Protein AF-A0A024TA91-F1 (afdb_monomer)

Structure (mmCIF, N/CA/C/O backbone):
data_AF-A0A024TA91-F1
#
_entry.id   AF-A0A024TA91-F1
#
loop_
_atom_site.group_PDB
_atom_site.id
_atom_site.type_symbol
_atom_site.label_atom_id
_atom_site.label_alt_id
_atom_site.label_comp_id
_atom_site.label_asym_id
_atom_site.label_entity_id
_atom_site.label_seq_id
_atom_site.pdbx_PDB_ins_code
_atom_site.Cartn_x
_atom_site.Cartn_y
_atom_site.Cartn_z
_atom_site.occupancy
_atom_site.B_iso_or_equiv
_atom_site.auth_seq_id
_atom_site.auth_comp_id
_atom_site.auth_asym_id
_atom_site.auth_atom_id
_atom_site.pdbx_PDB_model_num
ATOM 1 N N . MET A 1 1 ? -0.467 -10.573 25.097 1.00 73.44 1 MET A N 1
ATOM 2 C CA . MET A 1 1 ? -0.026 -9.169 25.253 1.00 73.44 1 MET A CA 1
ATOM 3 C C . MET A 1 1 ? 0.514 -8.710 23.907 1.00 73.44 1 MET A C 1
ATOM 5 O O . MET A 1 1 ? 1.241 -9.483 23.301 1.00 73.44 1 MET A O 1
ATOM 9 N N . PHE A 1 2 ? 0.105 -7.541 23.408 1.00 81.38 2 PHE A N 1
ATOM 10 C CA . PHE A 1 2 ? 0.570 -7.011 22.117 1.00 81.38 2 PHE A CA 1
ATOM 11 C C . PHE A 1 2 ? 1.985 -6.439 22.261 1.00 81.38 2 PHE A C 1
ATOM 13 O O . PHE A 1 2 ? 2.245 -5.691 23.201 1.00 81.38 2 PHE A O 1
ATOM 20 N N . ASP A 1 3 ? 2.895 -6.799 21.357 1.00 86.19 3 ASP A N 1
ATOM 21 C CA . ASP A 1 3 ? 4.322 -6.443 21.414 1.00 86.19 3 ASP A CA 1
ATOM 22 C C . ASP A 1 3 ? 4.669 -5.169 20.620 1.00 86.19 3 ASP A C 1
ATOM 24 O O . ASP A 1 3 ? 5.840 -4.813 20.479 1.00 86.19 3 ASP A O 1
ATOM 28 N N . GLY A 1 4 ? 3.654 -4.485 20.082 1.00 86.56 4 GLY A N 1
ATOM 29 C CA . GLY A 1 4 ? 3.826 -3.288 19.265 1.00 86.56 4 GLY A CA 1
ATOM 30 C C . GLY A 1 4 ? 4.210 -3.564 17.809 1.00 86.56 4 GLY A C 1
ATOM 31 O O . GLY A 1 4 ? 4.390 -2.610 17.053 1.00 86.56 4 GLY A O 1
ATOM 32 N N . LYS A 1 5 ? 4.337 -4.828 17.378 1.00 89.88 5 LYS A N 1
ATOM 33 C CA . LYS A 1 5 ? 4.810 -5.180 16.032 1.00 89.88 5 LYS A CA 1
ATOM 34 C C . LYS A 1 5 ? 3.687 -5.750 15.175 1.00 89.88 5 LYS A C 1
ATOM 36 O O . LYS A 1 5 ? 3.093 -6.779 15.474 1.00 89.88 5 LYS A O 1
ATOM 41 N N . ILE A 1 6 ? 3.447 -5.110 14.035 1.00 88.00 6 ILE A N 1
ATOM 42 C CA . ILE A 1 6 ? 2.374 -5.501 13.108 1.00 88.00 6 ILE A CA 1
ATOM 43 C C . ILE A 1 6 ? 2.940 -6.287 11.918 1.00 88.00 6 ILE A C 1
ATOM 45 O O . ILE A 1 6 ? 2.434 -7.357 11.580 1.00 88.00 6 ILE A O 1
ATOM 49 N N . GLY A 1 7 ? 4.069 -5.844 11.364 1.00 91.38 7 GLY A N 1
ATOM 50 C CA . GLY A 1 7 ? 4.781 -6.522 10.280 1.00 91.38 7 GLY A CA 1
ATOM 51 C C . GLY A 1 7 ? 5.677 -5.565 9.495 1.00 91.38 7 GLY A C 1
ATOM 52 O O . GLY A 1 7 ? 5.738 -4.375 9.799 1.00 91.38 7 GLY A O 1
ATOM 53 N N . MET A 1 8 ? 6.371 -6.092 8.484 1.00 93.75 8 MET A N 1
ATOM 54 C CA . MET A 1 8 ? 7.145 -5.309 7.519 1.00 93.75 8 MET A CA 1
ATOM 55 C C . MET A 1 8 ? 6.986 -5.930 6.134 1.00 93.75 8 MET A C 1
ATOM 57 O O . MET A 1 8 ? 7.231 -7.122 5.952 1.00 93.75 8 MET A O 1
ATOM 61 N N . TRP A 1 9 ? 6.603 -5.114 5.156 1.00 95.12 9 TRP A N 1
ATOM 62 C CA . TRP A 1 9 ? 6.363 -5.565 3.791 1.00 95.12 9 TRP A CA 1
ATOM 63 C C . TRP A 1 9 ? 7.191 -4.738 2.811 1.00 95.12 9 TRP A C 1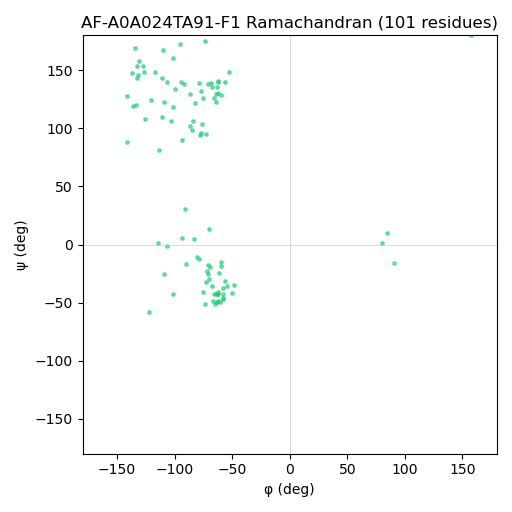
ATOM 65 O O . TRP A 1 9 ? 6.870 -3.571 2.588 1.00 95.12 9 TRP A O 1
ATOM 75 N N . PRO A 1 10 ? 8.245 -5.310 2.207 1.00 94.12 10 PRO A N 1
ATOM 76 C CA . PRO A 1 10 ? 9.052 -4.580 1.244 1.00 94.12 10 PRO A CA 1
ATOM 77 C C . PRO A 1 10 ? 8.270 -4.357 -0.062 1.00 94.12 10 PRO A C 1
ATOM 79 O O . PRO A 1 10 ? 7.572 -5.247 -0.562 1.00 94.12 10 PRO A O 1
ATOM 82 N N . ALA A 1 11 ? 8.387 -3.156 -0.626 1.00 95.19 11 ALA A N 1
ATOM 83 C CA . ALA A 1 11 ? 7.897 -2.836 -1.963 1.00 95.19 11 ALA A CA 1
ATOM 84 C C . ALA A 1 11 ? 8.970 -3.232 -2.984 1.00 95.19 11 ALA A C 1
ATOM 86 O O . ALA A 1 11 ? 9.958 -2.521 -3.176 1.00 95.19 11 ALA A O 1
ATOM 87 N N . VAL A 1 12 ? 8.817 -4.409 -3.595 1.00 95.62 12 VAL A N 1
ATOM 88 C CA . VAL A 1 12 ? 9.821 -4.985 -4.498 1.00 95.62 12 VAL A CA 1
ATOM 89 C C . VAL A 1 12 ? 9.204 -5.502 -5.787 1.00 95.62 12 VAL A C 1
ATOM 91 O O . VAL A 1 12 ? 8.041 -5.892 -5.834 1.00 95.62 12 VAL A O 1
ATOM 94 N N . LYS A 1 13 ? 10.023 -5.523 -6.836 1.00 94.69 13 LYS A N 1
ATOM 95 C CA . LYS A 1 13 ? 9.759 -6.194 -8.108 1.00 94.69 13 LYS A CA 1
ATOM 96 C C . LYS A 1 13 ? 10.797 -7.291 -8.310 1.00 94.69 13 LYS A C 1
ATOM 98 O O . LYS A 1 13 ? 11.942 -7.144 -7.882 1.00 94.69 13 LYS A O 1
ATOM 103 N N . TYR A 1 14 ? 10.395 -8.358 -8.986 1.00 95.88 14 TYR A N 1
ATOM 104 C CA . TYR A 1 14 ? 11.287 -9.425 -9.425 1.00 95.88 14 TYR A CA 1
ATOM 105 C C . TYR A 1 14 ? 11.542 -9.237 -10.911 1.00 95.88 14 TYR A C 1
ATOM 107 O O . TYR A 1 14 ? 10.646 -9.441 -11.725 1.00 95.88 14 TYR A O 1
ATOM 115 N N . LEU A 1 15 ? 12.742 -8.778 -11.251 1.00 95.56 15 LEU A N 1
ATOM 116 C CA . LEU A 1 15 ? 13.113 -8.440 -12.622 1.00 95.56 15 LEU A CA 1
ATOM 117 C C . LEU A 1 15 ? 14.407 -9.161 -13.005 1.00 95.56 15 LEU A C 1
ATOM 119 O O . LEU A 1 15 ? 15.213 -9.452 -12.123 1.00 95.56 15 LEU A O 1
ATOM 123 N N . PRO A 1 16 ? 14.649 -9.445 -14.293 1.00 96.38 16 PRO A N 1
ATOM 124 C CA . PRO A 1 16 ? 15.943 -9.942 -14.745 1.00 96.38 16 PRO A CA 1
ATOM 125 C C . PRO A 1 16 ? 17.063 -8.925 -14.476 1.00 96.38 16 PRO A C 1
ATOM 127 O O . PRO A 1 16 ? 16.893 -7.720 -14.669 1.00 96.38 16 PRO A O 1
ATOM 130 N N . ALA A 1 17 ? 18.236 -9.398 -14.054 1.00 95.81 17 ALA A N 1
ATOM 131 C CA . ALA A 1 17 ? 19.401 -8.548 -13.848 1.00 95.81 17 ALA A CA 1
ATOM 132 C C . ALA A 1 17 ? 19.857 -7.920 -15.176 1.00 95.81 17 ALA A C 1
ATOM 134 O O . ALA A 1 17 ? 20.201 -8.634 -16.116 1.00 95.81 17 ALA A O 1
ATOM 135 N N . ALA A 1 18 ? 19.906 -6.586 -15.235 1.00 93.94 18 ALA A N 1
ATOM 136 C CA . ALA A 1 18 ? 20.278 -5.853 -16.448 1.00 93.94 18 ALA A CA 1
ATOM 137 C C . ALA A 1 18 ? 21.769 -5.965 -16.811 1.00 93.94 18 ALA A C 1
ATOM 139 O O . ALA A 1 18 ? 22.146 -5.801 -17.967 1.00 93.94 18 ALA A O 1
ATOM 140 N N . ARG A 1 19 ? 22.635 -6.212 -15.823 1.00 95.06 19 ARG A N 1
ATOM 141 C CA . ARG A 1 19 ? 24.083 -6.353 -16.012 1.00 95.06 19 ARG A CA 1
ATOM 142 C C . ARG A 1 19 ? 24.584 -7.583 -15.279 1.00 95.06 19 ARG A C 1
ATOM 144 O O . ARG A 1 19 ? 24.138 -7.854 -14.164 1.00 95.06 19 ARG A O 1
ATOM 151 N N . SER A 1 20 ? 25.549 -8.265 -15.885 1.00 95.31 20 SER A N 1
ATOM 152 C CA . SER A 1 20 ? 26.294 -9.323 -15.2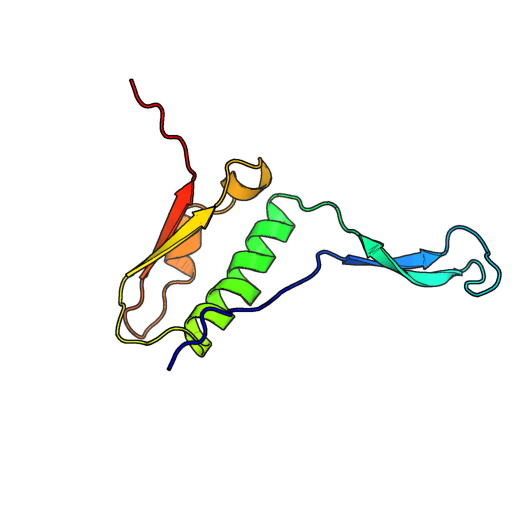15 1.00 95.31 20 SER A CA 1
ATOM 153 C C . SER A 1 20 ? 27.173 -8.735 -14.111 1.00 95.31 20 SER A C 1
ATOM 155 O O . SER A 1 20 ? 27.824 -7.708 -14.283 1.00 95.31 20 SER A O 1
ATOM 157 N N . SER A 1 21 ? 27.222 -9.418 -12.979 1.00 94.00 21 SER A N 1
ATOM 158 C CA . SER A 1 21 ? 28.230 -9.251 -11.935 1.00 94.00 21 SER A CA 1
ATOM 159 C C . SER A 1 21 ? 28.714 -10.630 -11.498 1.00 94.00 21 SER A C 1
ATOM 161 O O . SER A 1 21 ? 28.091 -11.635 -11.844 1.00 94.00 21 SER A O 1
ATOM 163 N N . ARG A 1 22 ? 29.793 -10.687 -10.707 1.00 94.56 22 ARG A N 1
ATOM 164 C CA . ARG A 1 22 ? 30.456 -11.946 -10.318 1.00 94.56 22 ARG A CA 1
ATOM 165 C C . ARG A 1 22 ? 29.495 -13.026 -9.800 1.00 94.56 22 ARG A C 1
ATOM 167 O O . ARG A 1 22 ? 29.707 -14.195 -10.080 1.00 94.56 22 ARG A O 1
ATOM 174 N N . ASN A 1 23 ? 28.430 -12.625 -9.100 1.00 92.56 23 ASN A N 1
ATOM 175 C CA . ASN A 1 23 ? 27.457 -13.540 -8.494 1.00 92.56 23 ASN A CA 1
ATOM 176 C C . ASN A 1 23 ? 26.048 -13.446 -9.112 1.00 92.56 23 ASN A C 1
ATOM 178 O O . ASN A 1 23 ? 25.132 -14.109 -8.638 1.00 92.56 23 ASN A O 1
ATOM 182 N N . ARG A 1 24 ? 25.840 -12.591 -10.121 1.0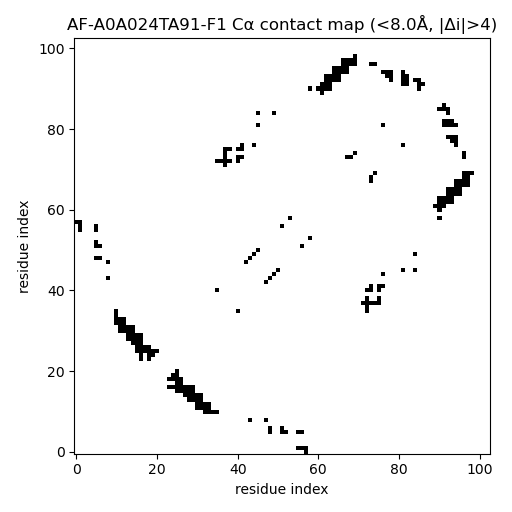0 92.25 24 ARG A N 1
ATOM 183 C CA . ARG A 1 24 ? 24.536 -12.369 -10.772 1.00 92.25 24 ARG A CA 1
ATOM 184 C C . ARG A 1 24 ? 24.757 -12.184 -12.270 1.00 92.25 24 ARG A C 1
ATOM 186 O O . ARG A 1 24 ? 24.957 -11.042 -12.687 1.00 92.25 24 ARG A O 1
ATOM 193 N N . PRO A 1 25 ? 24.769 -13.269 -13.063 1.00 95.94 25 PRO A N 1
ATOM 194 C CA . PRO A 1 25 ? 24.724 -13.180 -14.517 1.00 95.94 25 PRO A CA 1
ATOM 195 C C . PRO A 1 25 ? 23.537 -12.328 -14.989 1.00 95.94 25 PRO A C 1
ATOM 197 O O . PRO A 1 25 ? 22.488 -12.284 -14.338 1.00 95.94 25 PRO A O 1
ATOM 200 N N . ALA A 1 26 ? 23.694 -11.639 -16.120 1.00 96.75 26 ALA A N 1
ATOM 201 C CA . ALA A 1 26 ? 22.583 -10.939 -16.753 1.00 96.75 26 ALA A CA 1
ATOM 202 C C . ALA A 1 26 ? 21.433 -11.921 -17.036 1.00 96.75 26 ALA A C 1
ATOM 204 O O . ALA A 1 26 ? 21.660 -13.067 -17.419 1.00 96.75 26 ALA A O 1
ATOM 205 N N . GLY A 1 27 ? 20.198 -11.476 -16.811 1.00 96.25 27 GLY A N 1
ATOM 206 C CA . GLY A 1 27 ? 19.004 -12.307 -16.970 1.00 96.25 27 GLY A CA 1
ATOM 207 C C . GLY A 1 27 ? 18.557 -13.065 -15.713 1.00 96.25 27 GLY A C 1
ATOM 208 O O . GLY A 1 27 ? 17.401 -13.472 -15.647 1.00 96.25 27 GLY A O 1
ATOM 209 N N . THR A 1 28 ? 19.396 -13.210 -14.678 1.00 97.06 28 THR A N 1
ATOM 210 C CA . THR A 1 28 ? 18.964 -13.829 -13.410 1.00 97.06 28 THR A CA 1
ATOM 211 C C . THR A 1 28 ? 17.859 -12.998 -12.754 1.00 97.06 28 THR A C 1
ATOM 213 O O . THR A 1 28 ? 18.022 -11.788 -12.598 1.00 97.06 28 THR A O 1
ATOM 216 N N . ILE A 1 29 ? 16.752 -13.631 -12.345 1.00 97.00 29 ILE A N 1
ATOM 217 C CA . ILE A 1 29 ? 15.664 -12.952 -11.626 1.00 97.00 29 ILE A CA 1
ATOM 218 C C . ILE A 1 29 ? 16.158 -12.485 -10.263 1.00 97.00 29 ILE A C 1
ATOM 220 O O . ILE A 1 29 ? 16.701 -13.255 -9.473 1.00 97.00 29 ILE A O 1
ATOM 224 N N . VAL A 1 3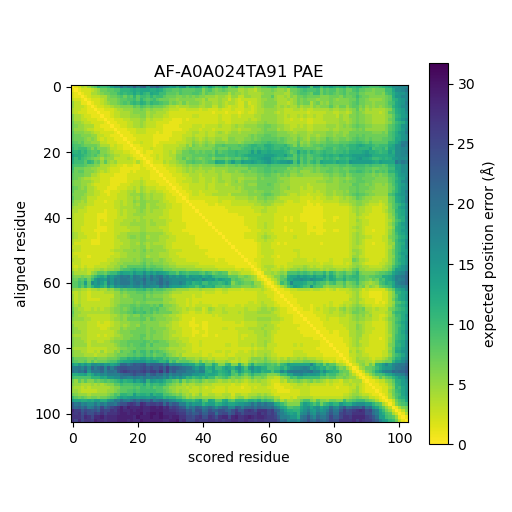0 ? 15.972 -11.199 -10.000 1.00 95.44 30 VAL A N 1
ATOM 225 C CA . VAL A 1 30 ? 16.504 -10.521 -8.829 1.00 95.44 30 VAL A CA 1
ATOM 226 C C . VAL A 1 30 ? 15.467 -9.593 -8.226 1.00 95.44 30 VAL A C 1
ATOM 228 O O . VAL A 1 30 ? 14.665 -8.979 -8.928 1.00 95.44 30 VAL A O 1
ATOM 231 N N . THR A 1 31 ? 15.522 -9.460 -6.907 1.00 96.12 31 THR A N 1
ATOM 232 C CA . THR A 1 31 ? 14.699 -8.503 -6.174 1.00 96.12 31 THR A CA 1
ATOM 233 C C . THR A 1 31 ? 15.250 -7.093 -6.370 1.00 96.12 31 THR A C 1
ATOM 235 O O . THR A 1 31 ? 16.427 -6.829 -6.108 1.00 96.12 31 THR A O 1
ATOM 238 N N . THR A 1 32 ? 14.397 -6.183 -6.821 1.00 93.94 32 THR A N 1
ATOM 239 C CA . THR A 1 32 ? 14.690 -4.756 -6.997 1.00 93.94 32 THR A CA 1
ATOM 240 C C . THR A 1 32 ? 13.646 -3.920 -6.274 1.00 93.94 32 THR A C 1
ATOM 242 O O . THR A 1 32 ? 12.488 -4.328 -6.207 1.00 93.94 32 THR A O 1
ATOM 245 N N . LEU A 1 33 ? 14.025 -2.749 -5.764 1.00 95.06 33 LEU A N 1
ATOM 246 C CA . LEU A 1 33 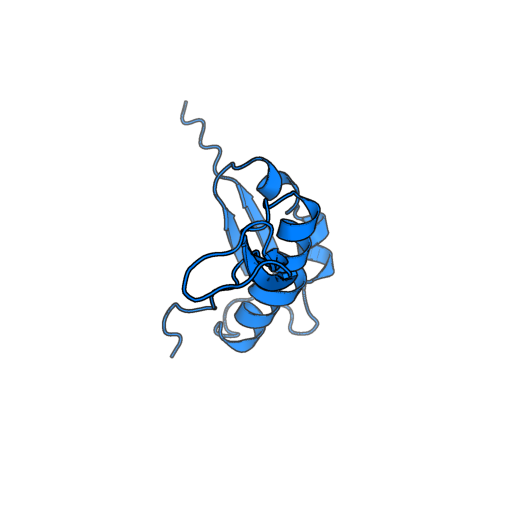? 13.074 -1.840 -5.124 1.00 95.06 33 LEU A CA 1
ATOM 247 C C . LEU A 1 33 ? 12.016 -1.366 -6.129 1.00 95.06 33 LEU A C 1
ATOM 249 O O . LEU A 1 33 ? 12.330 -1.021 -7.269 1.00 95.06 33 LEU A O 1
ATOM 253 N N . ALA A 1 34 ? 10.760 -1.369 -5.695 1.00 93.62 34 ALA A N 1
ATOM 254 C CA . ALA A 1 34 ? 9.660 -0.753 -6.415 1.00 93.62 34 ALA A CA 1
ATOM 255 C C . ALA A 1 34 ? 9.494 0.692 -5.936 1.00 93.62 34 ALA A C 1
ATOM 257 O O . ALA A 1 34 ? 9.518 0.945 -4.732 1.00 93.62 34 ALA A O 1
ATOM 258 N N . ASN A 1 35 ? 9.258 1.624 -6.861 1.00 93.88 35 ASN A N 1
ATOM 259 C CA . ASN A 1 35 ? 8.724 2.927 -6.477 1.00 93.88 35 ASN A CA 1
ATOM 260 C C . ASN A 1 35 ? 7.324 2.725 -5.894 1.00 93.88 35 ASN A C 1
ATOM 262 O O . ASN A 1 35 ? 6.492 2.048 -6.503 1.00 93.88 35 ASN A O 1
ATOM 266 N N . VAL A 1 36 ? 7.090 3.301 -4.718 1.00 93.75 36 VAL A N 1
ATOM 267 C CA . VAL A 1 36 ? 5.791 3.262 -4.051 1.00 93.75 36 VAL A CA 1
ATOM 268 C C . VAL A 1 36 ? 4.937 4.386 -4.617 1.00 93.75 36 VAL A C 1
ATOM 270 O O . VAL A 1 36 ? 5.175 5.558 -4.335 1.00 93.75 36 VAL A O 1
ATOM 273 N N . ASP A 1 37 ? 3.959 4.023 -5.437 1.00 96.44 37 ASP A N 1
ATOM 274 C CA . ASP A 1 37 ? 2.907 4.931 -5.878 1.00 96.44 37 ASP A CA 1
ATOM 275 C C . ASP A 1 37 ? 1.654 4.791 -4.999 1.00 96.44 37 ASP A C 1
ATOM 277 O O . ASP A 1 37 ? 1.560 3.917 -4.134 1.00 96.44 37 ASP A O 1
ATOM 281 N N . ALA A 1 38 ? 0.684 5.679 -5.219 1.00 96.31 38 ALA A N 1
ATOM 282 C CA . ALA A 1 38 ? -0.590 5.696 -4.503 1.00 96.31 38 ALA A CA 1
ATOM 283 C C . ALA A 1 38 ? -1.341 4.352 -4.573 1.00 96.31 38 ALA A C 1
ATOM 285 O O . ALA A 1 38 ? -1.987 3.951 -3.604 1.00 96.31 38 ALA A O 1
ATOM 286 N N . THR A 1 39 ? -1.249 3.645 -5.702 1.00 96.38 39 THR A N 1
ATOM 287 C CA . THR A 1 39 ? -1.969 2.387 -5.933 1.00 96.38 39 THR A CA 1
ATOM 288 C C . THR A 1 39 ? -1.342 1.259 -5.129 1.00 96.38 39 THR A C 1
ATOM 290 O O . THR A 1 39 ? -2.039 0.588 -4.370 1.00 96.38 39 THR A O 1
ATOM 293 N N . LEU A 1 40 ? -0.023 1.085 -5.246 1.00 95.75 40 LEU A N 1
ATOM 294 C CA . LEU A 1 40 ? 0.728 0.076 -4.508 1.00 95.75 40 LEU A CA 1
ATOM 295 C C . LEU A 1 40 ? 0.646 0.326 -3.001 1.00 95.75 40 LEU A C 1
ATOM 297 O O . LEU A 1 40 ? 0.475 -0.612 -2.225 1.00 95.75 40 LEU A O 1
ATOM 301 N N . TYR A 1 41 ? 0.734 1.591 -2.585 1.00 96.31 41 TYR A N 1
ATOM 302 C CA . TYR A 1 41 ? 0.611 1.961 -1.181 1.00 96.31 41 TYR A CA 1
ATOM 303 C C . TYR A 1 41 ? -0.763 1.597 -0.617 1.00 96.31 41 TYR A C 1
ATOM 305 O O . TYR A 1 41 ? -0.854 0.933 0.417 1.00 96.31 41 TYR A O 1
ATOM 313 N N . ARG A 1 42 ? -1.837 1.970 -1.328 1.00 95.81 42 ARG A N 1
ATOM 314 C CA . ARG A 1 42 ? -3.208 1.622 -0.946 1.00 95.81 42 ARG A CA 1
ATOM 315 C C . ARG A 1 42 ? -3.409 0.116 -0.846 1.00 95.81 42 ARG A C 1
ATOM 317 O O . ARG A 1 42 ? -3.975 -0.342 0.144 1.00 95.81 42 ARG A O 1
ATOM 324 N N . ASP A 1 43 ? -2.940 -0.635 -1.836 1.00 95.75 43 ASP A N 1
ATOM 325 C CA . ASP A 1 43 ? -3.023 -2.095 -1.835 1.00 95.75 43 ASP A CA 1
ATOM 326 C C . ASP A 1 43 ? -2.323 -2.698 -0.610 1.00 95.75 43 ASP A C 1
ATOM 328 O O . ASP A 1 43 ? -2.910 -3.507 0.107 1.00 95.75 43 ASP A O 1
ATOM 332 N N . TYR A 1 44 ? -1.110 -2.238 -0.295 1.00 95.62 44 TYR A N 1
ATOM 333 C CA . TYR A 1 44 ? -0.354 -2.713 0.866 1.00 95.62 44 TYR A CA 1
ATOM 334 C C . TYR A 1 44 ? -1.055 -2.398 2.190 1.00 95.62 44 TYR A C 1
ATOM 336 O O . TYR A 1 44 ? -1.095 -3.246 3.085 1.00 95.62 44 TYR A O 1
ATOM 344 N N . VAL A 1 45 ? -1.611 -1.193 2.335 1.00 94.88 45 VAL A N 1
ATOM 345 C CA . VAL A 1 45 ? -2.336 -0.814 3.553 1.00 94.88 45 VAL A CA 1
ATOM 346 C C . VAL A 1 45 ? -3.563 -1.705 3.740 1.00 94.88 45 VAL A C 1
ATOM 348 O O . VAL A 1 45 ? -3.735 -2.288 4.809 1.00 94.88 45 VAL A O 1
ATOM 351 N N . VAL A 1 46 ? -4.372 -1.865 2.692 1.00 93.81 46 VAL A N 1
ATOM 352 C CA . VAL A 1 46 ? -5.624 -2.629 2.741 1.00 93.81 46 VAL A CA 1
ATOM 353 C C . VAL A 1 46 ? -5.379 -4.120 2.962 1.00 93.81 46 VAL A C 1
ATOM 355 O O . VAL A 1 46 ? -6.001 -4.718 3.834 1.00 93.81 46 VAL A O 1
ATOM 358 N N . THR A 1 47 ? -4.475 -4.724 2.191 1.00 93.88 47 THR A N 1
ATOM 359 C CA . THR A 1 47 ? -4.319 -6.188 2.151 1.00 93.88 47 THR A CA 1
ATOM 360 C C . THR A 1 47 ? -3.318 -6.731 3.162 1.00 93.88 47 THR A C 1
ATOM 362 O O . THR A 1 47 ? -3.302 -7.933 3.418 1.00 93.88 47 THR A O 1
ATOM 365 N N . ARG A 1 48 ? -2.446 -5.878 3.717 1.00 94.56 48 ARG A N 1
ATOM 366 C CA . ARG A 1 48 ? -1.356 -6.318 4.600 1.00 94.56 48 ARG A CA 1
ATOM 367 C C . ARG A 1 48 ? -1.419 -5.656 5.963 1.00 94.56 48 ARG A C 1
ATOM 369 O O . ARG A 1 48 ? -1.516 -6.350 6.971 1.00 94.56 48 ARG A O 1
ATOM 376 N N . VAL A 1 49 ? -1.387 -4.323 6.005 1.00 92.88 49 VAL A N 1
ATOM 377 C CA . VAL A 1 49 ? -1.326 -3.579 7.275 1.00 92.88 49 VAL A CA 1
ATOM 378 C C . VAL A 1 49 ? -2.600 -3.793 8.087 1.00 92.88 49 VAL A C 1
ATOM 380 O O . VAL A 1 49 ? -2.521 -4.178 9.250 1.00 92.88 49 VAL A O 1
ATOM 383 N N . ILE A 1 50 ? -3.768 -3.591 7.476 1.00 91.50 50 ILE A N 1
ATOM 384 C CA . ILE A 1 50 ? -5.060 -3.733 8.160 1.00 91.50 50 ILE A CA 1
ATOM 385 C C . ILE A 1 50 ? -5.311 -5.182 8.566 1.00 91.50 50 ILE A C 1
ATOM 387 O O . ILE A 1 50 ? -5.695 -5.432 9.706 1.00 91.50 50 ILE A O 1
ATOM 391 N N . SER A 1 51 ? -5.010 -6.140 7.689 1.00 90.62 51 SER A N 1
ATOM 392 C CA . SER A 1 51 ? -5.116 -7.566 8.009 1.00 90.62 51 SER A CA 1
ATOM 393 C C . SER A 1 51 ? -4.253 -7.957 9.212 1.00 90.62 51 SER A C 1
ATOM 395 O O . SER A 1 51 ? -4.724 -8.648 10.109 1.00 90.62 51 SER A O 1
ATOM 397 N N . ALA A 1 52 ? -3.020 -7.457 9.295 1.00 91.81 52 ALA A N 1
ATOM 398 C CA . ALA A 1 52 ? -2.149 -7.734 10.432 1.00 91.81 52 ALA A CA 1
ATOM 399 C C . ALA A 1 52 ? -2.570 -6.997 11.716 1.00 91.81 52 ALA A C 1
ATOM 401 O O . ALA A 1 52 ? -2.375 -7.529 12.809 1.00 91.81 52 ALA A O 1
ATOM 402 N N . ILE A 1 53 ? -3.147 -5.791 11.609 1.00 89.94 53 ILE A N 1
ATOM 403 C CA . ILE A 1 53 ? -3.770 -5.109 12.754 1.00 89.94 53 ILE A CA 1
ATOM 404 C C . ILE A 1 53 ? -4.907 -5.978 13.294 1.00 89.94 53 ILE A C 1
ATOM 406 O O . ILE A 1 53 ? -4.935 -6.260 14.483 1.00 89.94 53 ILE A O 1
ATOM 410 N N . MET A 1 54 ? -5.802 -6.448 12.430 1.00 86.81 54 MET A N 1
ATOM 411 C CA . MET A 1 54 ? -6.922 -7.312 12.814 1.00 86.81 54 MET A CA 1
ATOM 412 C C . MET A 1 54 ? -6.467 -8.607 13.509 1.00 86.81 54 MET A C 1
ATOM 414 O O . MET A 1 54 ? -7.112 -9.055 14.448 1.00 86.81 54 MET A O 1
ATOM 418 N N . GLU A 1 55 ? -5.354 -9.199 13.070 1.00 87.81 55 GLU A N 1
ATOM 419 C CA . GLU A 1 55 ? -4.822 -10.443 13.640 1.00 87.81 55 GLU A CA 1
ATOM 420 C C . GLU A 1 55 ? -4.129 -10.237 14.998 1.00 87.81 55 GLU A C 1
ATOM 422 O O . GLU A 1 55 ? -4.251 -11.066 15.900 1.00 87.81 55 GLU A O 1
ATOM 427 N N . LYS A 1 56 ? -3.361 -9.150 15.144 1.00 86.94 56 LYS A N 1
ATOM 428 C CA . LYS A 1 56 ? -2.417 -8.983 16.265 1.00 86.94 56 LYS A CA 1
ATOM 429 C C . LYS A 1 56 ? -2.842 -7.941 17.284 1.00 86.94 56 LYS A C 1
ATOM 431 O O . LYS A 1 56 ? -2.376 -7.978 18.426 1.00 86.94 56 LYS A O 1
ATOM 436 N N . PHE A 1 57 ? -3.654 -6.973 16.875 1.00 85.12 57 PHE A N 1
ATOM 437 C CA . PHE A 1 57 ? -4.047 -5.877 17.741 1.00 85.12 57 PHE A CA 1
ATOM 438 C C . PHE A 1 57 ? -5.146 -6.337 18.706 1.00 85.12 57 PHE A C 1
ATOM 440 O O . PHE A 1 57 ? -6.056 -7.063 18.306 1.00 85.12 57 PHE A O 1
ATOM 447 N N . PRO A 1 58 ? -5.097 -5.938 19.988 1.00 78.19 58 PRO A N 1
ATOM 448 C CA . PRO A 1 58 ? -6.110 -6.345 20.951 1.00 78.19 58 PRO A CA 1
ATOM 449 C C . PRO A 1 58 ? -7.514 -5.889 20.528 1.00 78.19 58 PRO A C 1
ATOM 451 O O . PRO A 1 58 ? -7.748 -4.697 20.319 1.00 78.19 58 PRO A O 1
ATOM 454 N N . ASN A 1 59 ? -8.471 -6.821 20.502 1.00 73.19 59 ASN A N 1
ATOM 455 C CA . ASN A 1 59 ? -9.876 -6.573 20.133 1.00 73.19 59 ASN A CA 1
ATOM 456 C C . ASN A 1 59 ? -10.663 -5.746 21.185 1.00 73.19 59 ASN A C 1
ATOM 458 O O . ASN A 1 59 ? -11.886 -5.663 21.176 1.00 73.19 59 ASN A O 1
ATOM 462 N N . THR A 1 60 ? -9.972 -5.122 22.141 1.00 73.88 60 THR A N 1
ATOM 463 C CA . THR A 1 60 ? -10.561 -4.177 23.101 1.00 73.88 60 THR A CA 1
ATOM 464 C C . THR A 1 60 ? -10.787 -2.790 22.495 1.00 73.88 60 THR A C 1
ATOM 466 O O . THR A 1 60 ? -11.478 -1.967 23.095 1.00 73.88 60 THR A O 1
ATOM 469 N N . HIS A 1 61 ? -10.217 -2.508 21.320 1.00 72.12 61 HIS A N 1
ATOM 470 C CA . HIS A 1 61 ? -10.276 -1.200 20.674 1.00 72.12 61 HIS A CA 1
ATOM 471 C C . HIS A 1 61 ? -11.135 -1.243 19.410 1.00 72.12 61 HIS A C 1
ATOM 473 O O . HIS A 1 61 ? -10.725 -1.777 18.387 1.00 72.12 61 HIS A O 1
ATOM 479 N N . LYS A 1 62 ? -12.309 -0.609 19.470 1.00 81.31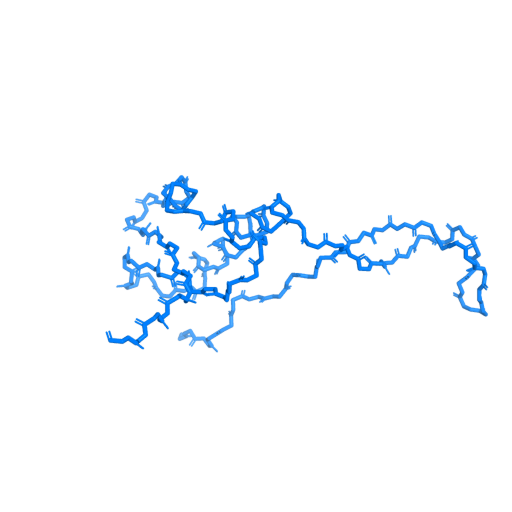 62 LYS A N 1
ATOM 480 C CA . LYS A 1 62 ? -13.258 -0.548 18.345 1.00 81.31 62 LYS A CA 1
ATOM 481 C C . LYS A 1 62 ? -12.923 0.513 17.297 1.00 81.31 62 LYS A C 1
ATOM 483 O O . LYS A 1 62 ? -13.535 0.537 16.237 1.00 81.31 62 LYS A O 1
ATOM 488 N N . HIS A 1 63 ? -11.979 1.407 17.582 1.00 88.44 63 HIS A N 1
ATOM 489 C CA . HIS A 1 63 ? -11.610 2.502 16.688 1.00 88.44 63 HIS A CA 1
ATOM 490 C C . HIS A 1 63 ? -10.092 2.590 16.580 1.00 88.44 63 HIS A C 1
ATOM 492 O O . HIS A 1 63 ? -9.406 2.791 17.584 1.00 88.44 63 HIS A O 1
ATOM 498 N N 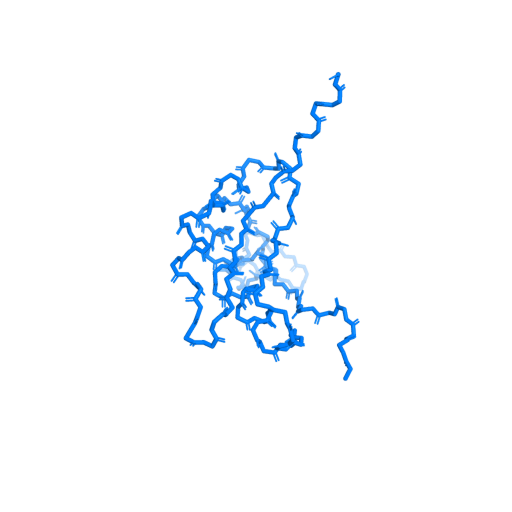. ILE A 1 64 ? -9.575 2.442 15.361 1.00 88.75 64 ILE A N 1
ATOM 499 C CA . ILE A 1 64 ? -8.142 2.448 15.073 1.00 88.75 64 ILE A CA 1
ATOM 500 C C . ILE A 1 64 ? -7.838 3.586 14.101 1.00 88.75 64 ILE A C 1
ATOM 502 O O . ILE A 1 64 ? -8.412 3.666 13.017 1.00 88.75 64 ILE A O 1
ATOM 506 N N . ILE A 1 65 ? -6.916 4.469 14.489 1.00 90.69 65 ILE A N 1
ATOM 507 C CA . ILE A 1 65 ? -6.451 5.578 13.651 1.00 90.69 65 ILE A CA 1
ATOM 508 C C . ILE A 1 65 ? -5.099 5.198 13.051 1.00 90.69 65 ILE A C 1
ATOM 510 O O . ILE A 1 65 ? -4.118 5.025 13.778 1.00 90.69 65 ILE A O 1
ATOM 514 N N . LEU A 1 66 ? -5.035 5.117 11.724 1.00 91.12 66 LEU A N 1
ATOM 515 C CA . LEU A 1 66 ? -3.793 4.923 10.989 1.00 91.12 66 LEU A CA 1
ATOM 516 C C . LEU A 1 66 ? -3.146 6.286 10.727 1.00 91.12 66 LEU A C 1
ATOM 518 O O . LEU A 1 66 ? -3.571 7.028 9.842 1.00 91.12 66 LEU A O 1
ATOM 522 N N . LYS A 1 67 ? -2.124 6.620 11.522 1.00 91.62 67 LYS A N 1
ATOM 523 C CA . LYS A 1 67 ? -1.335 7.847 11.352 1.00 91.62 67 LYS A CA 1
ATOM 524 C C . LYS A 1 67 ? -0.196 7.623 10.362 1.00 91.62 67 LYS A C 1
ATOM 526 O O . LYS A 1 67 ? 0.569 6.672 10.515 1.00 91.62 67 LYS A O 1
ATOM 531 N N . GLN A 1 68 ? -0.075 8.514 9.386 1.00 90.50 68 GLN A N 1
ATOM 532 C CA . GLN A 1 68 ? 0.958 8.492 8.349 1.00 90.50 68 GLN A CA 1
ATOM 533 C C . GLN A 1 68 ? 1.616 9.874 8.229 1.00 90.50 68 GLN A C 1
ATOM 535 O O . GLN A 1 68 ? 1.041 10.889 8.638 1.00 90.50 68 GLN A O 1
ATOM 540 N N . ASP A 1 69 ? 2.832 9.918 7.683 1.00 90.69 69 ASP A N 1
ATOM 541 C CA . ASP A 1 69 ? 3.439 11.182 7.257 1.00 90.69 69 ASP A CA 1
ATOM 542 C C . ASP A 1 69 ? 2.770 11.702 5.965 1.00 90.69 69 ASP A C 1
ATOM 544 O O . ASP A 1 69 ? 1.911 11.037 5.382 1.00 90.69 69 ASP A O 1
ATOM 548 N N . ASN A 1 70 ? 3.144 12.900 5.511 1.00 90.62 70 ASN A N 1
ATOM 549 C CA . ASN A 1 70 ? 2.508 13.564 4.369 1.00 90.62 70 ASN A CA 1
ATOM 550 C C . ASN A 1 70 ? 3.171 13.248 3.010 1.00 90.62 70 ASN A C 1
ATOM 552 O O . ASN A 1 70 ? 3.201 14.100 2.120 1.00 90.62 70 ASN A O 1
ATOM 556 N N . ALA A 1 71 ? 3.752 12.057 2.829 1.00 91.12 71 ALA A N 1
ATOM 557 C CA . ALA A 1 71 ? 4.241 11.652 1.514 1.00 91.12 71 ALA A CA 1
ATOM 558 C C . ALA A 1 71 ? 3.081 11.562 0.504 1.00 91.12 71 ALA A C 1
ATOM 560 O O . ALA A 1 71 ? 2.004 11.062 0.820 1.00 91.12 71 ALA A O 1
ATOM 561 N N . THR A 1 72 ? 3.302 11.991 -0.744 1.00 93.75 72 THR A N 1
ATOM 562 C CA . THR A 1 72 ? 2.250 12.058 -1.779 1.00 93.75 72 THR A CA 1
ATOM 563 C C . THR A 1 72 ? 1.426 10.767 -1.939 1.00 93.75 72 THR A C 1
ATOM 565 O O . THR A 1 72 ? 0.203 10.869 -2.040 1.00 93.75 72 THR A O 1
ATOM 568 N N . PRO A 1 73 ? 2.011 9.549 -1.922 1.00 94.81 73 PRO A N 1
ATOM 569 C CA . PRO A 1 73 ? 1.233 8.308 -2.001 1.00 94.81 73 PRO A CA 1
ATOM 570 C C . PRO A 1 73 ? 0.252 8.094 -0.839 1.00 94.81 73 PRO A C 1
ATOM 572 O O . PRO A 1 73 ? -0.740 7.389 -1.008 1.00 94.81 73 PRO A O 1
ATOM 575 N N . HIS A 1 74 ? 0.500 8.694 0.328 1.00 93.56 74 HIS A N 1
ATOM 576 C CA . HIS A 1 74 ? -0.314 8.497 1.531 1.00 93.56 74 HIS A CA 1
ATOM 577 C C . HIS A 1 74 ? -1.685 9.168 1.424 1.00 93.56 74 HIS A C 1
ATOM 579 O O . HIS A 1 74 ? -2.649 8.688 2.015 1.00 93.56 74 HIS A O 1
ATOM 585 N N . ALA A 1 75 ? -1.827 10.183 0.563 1.00 92.12 75 ALA A N 1
ATOM 586 C CA . ALA A 1 75 ? -3.124 10.775 0.232 1.00 92.12 75 ALA A CA 1
ATOM 587 C C . ALA A 1 75 ? -4.121 9.760 -0.376 1.00 92.12 75 ALA A C 1
ATOM 589 O O . ALA A 1 75 ? -5.322 10.019 -0.422 1.00 92.12 75 ALA A O 1
ATOM 590 N N . ALA A 1 76 ? -3.647 8.590 -0.825 1.00 94.19 76 ALA A N 1
ATOM 591 C CA . ALA A 1 76 ? -4.494 7.498 -1.301 1.00 94.19 76 ALA A CA 1
ATOM 592 C C . ALA A 1 76 ? -5.276 6.786 -0.182 1.00 94.19 76 ALA A C 1
ATOM 594 O O . ALA A 1 76 ? -6.242 6.070 -0.464 1.00 94.19 76 ALA A O 1
ATOM 595 N N . ILE A 1 77 ? -4.868 6.961 1.078 1.00 94.75 77 ILE A N 1
ATOM 596 C CA . ILE A 1 77 ? -5.521 6.378 2.248 1.00 94.75 77 ILE A CA 1
ATOM 597 C C . ILE A 1 77 ? -6.513 7.394 2.803 1.00 94.75 77 ILE A C 1
ATOM 599 O O . ILE A 1 77 ? -6.188 8.236 3.631 1.00 94.75 77 ILE A O 1
ATOM 603 N N . THR A 1 78 ? -7.744 7.325 2.306 1.00 92.38 78 THR A N 1
ATOM 604 C CA . THR A 1 78 ? -8.845 8.185 2.760 1.00 92.38 78 THR A CA 1
ATOM 605 C C . THR A 1 78 ? -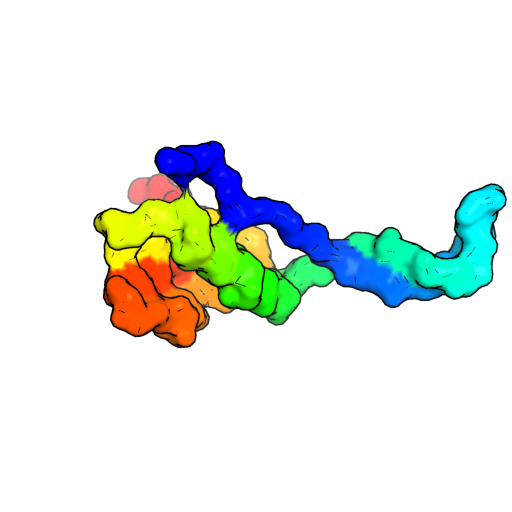9.760 7.429 3.713 1.00 92.38 78 THR A C 1
ATOM 607 O O . THR A 1 78 ? -9.831 6.201 3.660 1.00 92.38 78 THR A O 1
ATOM 610 N N . ASP A 1 79 ? -10.556 8.143 4.508 1.00 90.31 79 ASP A N 1
ATOM 611 C CA . ASP A 1 79 ? -11.565 7.514 5.372 1.00 90.31 79 ASP A CA 1
ATOM 612 C C . ASP A 1 79 ? -12.549 6.639 4.589 1.00 90.31 79 ASP A C 1
ATOM 614 O O . ASP A 1 79 ? -12.977 5.602 5.080 1.00 90.31 79 ASP A O 1
ATOM 618 N N . LYS A 1 80 ? -12.852 6.985 3.330 1.00 90.75 80 LYS A N 1
ATOM 619 C CA . LYS A 1 80 ? -13.672 6.135 2.451 1.00 90.75 80 LYS A CA 1
ATOM 620 C C . LYS A 1 80 ? -13.010 4.785 2.186 1.00 90.75 80 LYS A C 1
ATOM 622 O O . LYS A 1 80 ? -13.678 3.757 2.215 1.00 90.75 80 LYS A O 1
ATOM 627 N N . VAL A 1 81 ? -11.699 4.777 1.942 1.00 91.25 81 VAL A N 1
ATOM 628 C CA . VAL A 1 81 ? -10.936 3.532 1.774 1.00 91.25 81 VAL A CA 1
ATOM 629 C C . VAL A 1 81 ? -10.942 2.730 3.075 1.00 91.25 81 VAL A C 1
ATOM 631 O O . VAL A 1 81 ? -11.174 1.526 3.026 1.00 91.25 81 VAL A O 1
ATOM 634 N N . MET A 1 82 ? -10.758 3.391 4.221 1.00 89.75 82 MET A N 1
ATOM 635 C CA . MET A 1 82 ? -10.738 2.745 5.540 1.00 89.75 82 MET A CA 1
ATOM 636 C C . MET A 1 82 ? -12.120 2.221 5.981 1.00 89.75 82 MET A C 1
ATOM 638 O O . MET A 1 82 ? -12.219 1.194 6.656 1.00 89.75 82 MET A O 1
ATOM 642 N N . ALA A 1 83 ? -13.206 2.855 5.541 1.00 88.25 83 ALA A N 1
ATOM 643 C CA . ALA A 1 83 ? -14.566 2.394 5.802 1.00 88.25 83 ALA A CA 1
ATOM 644 C C . ALA A 1 83 ? -14.874 1.068 5.086 1.00 88.25 83 ALA A C 1
ATOM 646 O O . ALA A 1 83 ? -15.543 0.210 5.652 1.00 88.25 83 ALA A O 1
ATOM 647 N N . HIS A 1 84 ? -14.346 0.857 3.874 1.00 85.31 84 HIS A N 1
ATOM 648 C CA . HIS A 1 84 ? -14.567 -0.381 3.108 1.00 85.31 84 HIS A CA 1
ATOM 649 C C . HIS A 1 84 ? -13.886 -1.622 3.694 1.00 85.31 84 HIS A C 1
ATOM 651 O O . HIS A 1 84 ? -14.251 -2.742 3.354 1.00 85.31 84 HIS A O 1
ATOM 657 N N . VAL A 1 85 ? -12.883 -1.418 4.540 1.00 81.62 85 VAL A N 1
ATOM 658 C CA . VAL A 1 85 ? -12.084 -2.473 5.181 1.00 81.62 85 VAL A CA 1
ATOM 659 C C . VAL A 1 85 ? -12.427 -2.639 6.659 1.00 81.62 85 VAL A C 1
ATOM 661 O O . VAL A 1 85 ? -11.860 -3.500 7.324 1.00 81.62 85 VAL A O 1
ATOM 664 N N . SER A 1 86 ? -13.354 -1.828 7.176 1.00 72.00 86 SER A N 1
ATOM 665 C CA . SER A 1 86 ? -13.904 -2.000 8.519 1.00 72.00 86 SER A CA 1
ATOM 666 C C . SER A 1 86 ? -14.734 -3.288 8.572 1.00 72.00 86 SER A C 1
ATOM 668 O O . SER A 1 86 ? -15.471 -3.602 7.637 1.00 72.00 86 SER A O 1
ATOM 670 N N . THR A 1 87 ? -14.561 -4.072 9.634 1.00 67.06 87 THR A N 1
ATOM 671 C CA . THR A 1 87 ? -14.957 -5.489 9.677 1.00 67.06 87 THR A CA 1
ATOM 672 C C . THR A 1 87 ? -16.150 -5.764 10.593 1.00 67.06 87 THR A C 1
ATOM 674 O O . THR A 1 87 ? -16.563 -4.933 11.403 1.00 67.06 87 THR A O 1
ATOM 677 N N . THR A 1 88 ? -16.710 -6.971 10.455 1.00 54.84 88 THR A N 1
ATOM 678 C CA . THR A 1 88 ? -17.926 -7.475 11.120 1.00 54.84 88 THR A CA 1
ATOM 679 C C . THR A 1 88 ? -17.850 -7.487 12.653 1.00 54.84 88 THR A C 1
ATOM 681 O O . THR A 1 88 ? -18.887 -7.470 13.309 1.00 54.84 88 THR A O 1
ATOM 684 N N . ASP A 1 89 ? -16.649 -7.418 13.232 1.00 66.38 89 ASP A N 1
ATOM 685 C CA . ASP A 1 89 ? -16.431 -7.443 14.686 1.00 66.38 89 ASP A CA 1
ATOM 686 C C . ASP A 1 89 ? -16.601 -6.061 15.352 1.00 66.38 89 ASP A C 1
ATOM 688 O O . ASP A 1 89 ? -16.382 -5.896 16.552 1.00 66.38 89 ASP A O 1
ATOM 692 N N . GLY A 1 90 ? -17.012 -5.048 14.579 1.00 74.69 90 GLY A N 1
ATOM 693 C CA . GLY A 1 90 ? -17.291 -3.697 15.071 1.00 74.69 90 GLY A CA 1
ATOM 694 C C . GLY A 1 90 ? -16.060 -2.793 15.172 1.00 74.69 90 GLY A C 1
ATOM 695 O O . GLY A 1 90 ? -16.160 -1.697 15.727 1.00 74.69 90 GLY A O 1
ATOM 696 N N . THR A 1 91 ? -14.920 -3.222 14.624 1.00 83.38 91 THR A N 1
ATOM 697 C CA . THR A 1 91 ? -13.705 -2.407 14.514 1.00 83.38 91 THR A CA 1
ATOM 698 C C . THR A 1 91 ? -13.784 -1.484 13.301 1.00 83.38 91 THR A C 1
ATOM 700 O O . THR A 1 91 ? -13.915 -1.927 12.161 1.00 83.38 91 THR A O 1
ATOM 703 N N . SER A 1 92 ? -13.678 -0.182 13.555 1.00 88.81 92 SER A N 1
ATOM 704 C CA . SER A 1 92 ? -13.662 0.878 12.547 1.00 88.81 92 SER A CA 1
ATOM 705 C C . SER A 1 92 ? -12.262 1.460 12.384 1.00 88.81 92 SER A C 1
ATOM 707 O O . SER A 1 92 ? -11.569 1.716 13.375 1.00 88.81 92 SER A O 1
ATOM 709 N N . PHE A 1 93 ? -11.878 1.735 11.141 1.00 90.25 93 PHE A N 1
ATOM 710 C CA . PHE A 1 93 ? -10.597 2.353 10.815 1.00 90.25 93 PHE A CA 1
ATOM 711 C C . PHE A 1 93 ? -10.757 3.777 10.282 1.00 90.25 93 PHE A C 1
ATOM 713 O O . PHE A 1 93 ? -11.659 4.056 9.496 1.00 90.25 93 PHE A O 1
ATOM 720 N N . PHE A 1 94 ? -9.820 4.649 10.651 1.00 91.06 94 PHE A N 1
ATOM 721 C CA . PHE A 1 94 ? -9.757 6.042 10.206 1.00 91.06 94 PHE A CA 1
ATOM 722 C C . PHE A 1 94 ? -8.349 6.390 9.733 1.00 91.06 94 PHE A C 1
ATOM 724 O O . PHE A 1 94 ? -7.364 5.892 10.289 1.00 91.06 94 PHE A O 1
ATOM 731 N N . ALA A 1 95 ? -8.246 7.247 8.722 1.00 90.12 95 ALA A N 1
ATOM 732 C CA . ALA A 1 95 ? -6.970 7.742 8.226 1.00 90.12 95 ALA A CA 1
ATOM 733 C C . ALA A 1 95 ? -6.625 9.080 8.891 1.00 90.12 95 ALA A C 1
ATOM 735 O O . ALA A 1 95 ? -7.483 9.939 9.075 1.00 90.12 95 ALA A O 1
ATOM 736 N N . ALA A 1 96 ? -5.356 9.284 9.240 1.00 87.12 96 ALA A N 1
ATOM 737 C CA . ALA A 1 96 ? -4.876 10.571 9.727 1.00 87.12 96 ALA A CA 1
ATOM 738 C C . ALA A 1 96 ? -3.533 10.927 9.083 1.00 87.12 96 ALA A C 1
ATOM 740 O O . ALA A 1 96 ? -2.529 10.243 9.286 1.00 87.12 96 ALA A O 1
ATOM 741 N N . SER A 1 97 ? -3.506 12.042 8.358 1.00 76.44 97 SER A N 1
ATOM 742 C CA . SER A 1 97 ? -2.283 12.676 7.863 1.00 76.44 97 SER A CA 1
ATOM 743 C C . SER A 1 97 ? -1.903 13.849 8.767 1.00 76.44 97 SER A C 1
ATOM 745 O O . SER A 1 97 ? -2.751 14.674 9.112 1.00 76.44 97 SER A O 1
ATOM 747 N N . HIS A 1 98 ? -0.632 13.955 9.153 1.00 57.97 98 HIS A N 1
ATOM 748 C CA . HIS A 1 98 ? -0.161 15.065 9.982 1.00 57.97 98 HIS A CA 1
ATOM 749 C C . HIS A 1 98 ? 0.016 16.349 9.151 1.00 57.97 98 HIS A C 1
ATOM 751 O O . HIS A 1 98 ? 1.056 16.573 8.540 1.00 57.97 98 HIS A O 1
ATOM 757 N N . LEU A 1 99 ? -1.006 17.205 9.163 1.00 53.22 99 LEU A N 1
ATOM 758 C CA . LEU A 1 99 ? -0.879 18.649 8.960 1.00 53.22 99 LEU A CA 1
ATOM 759 C C . LEU A 1 99 ? -1.266 19.326 10.279 1.00 53.22 99 LEU A C 1
ATOM 761 O O . LEU A 1 99 ? -2.397 19.771 10.448 1.00 53.22 99 LEU A O 1
ATOM 765 N N . THR A 1 100 ? -0.351 19.400 11.247 1.00 39.28 100 THR A N 1
ATOM 766 C CA . THR A 1 100 ? -0.441 20.487 12.228 1.00 39.28 100 THR A CA 1
ATOM 767 C C . THR A 1 100 ? 0.094 21.742 11.559 1.00 39.28 100 THR A C 1
ATOM 769 O O . THR A 1 100 ? 1.293 22.003 11.585 1.00 39.28 100 THR A O 1
ATOM 772 N N . ALA A 1 101 ? -0.795 22.540 10.975 1.00 35.06 101 ALA A N 1
ATOM 773 C CA . ALA A 1 101 ? -0.610 23.975 11.098 1.00 35.06 101 ALA A CA 1
ATOM 774 C C . ALA A 1 101 ? -0.968 24.309 12.553 1.00 35.06 101 ALA A C 1
ATOM 776 O O . ALA A 1 101 ? -2.139 24.401 12.906 1.00 35.06 101 ALA A O 1
ATOM 777 N N . GLN A 1 102 ? 0.043 24.373 13.420 1.00 37.38 102 GLN A N 1
ATOM 778 C CA . GLN A 1 102 ? -0.065 25.200 14.614 1.00 37.38 102 GLN A CA 1
ATOM 779 C C . GLN A 1 102 ? 0.117 26.643 14.143 1.00 37.38 102 GLN A C 1
ATOM 781 O O . GLN A 1 102 ? 1.234 27.047 13.825 1.00 37.38 102 GLN A O 1
ATOM 786 N N . ILE A 1 103 ? -0.990 27.376 14.055 1.00 39.88 103 ILE A N 1
ATOM 787 C CA . ILE A 1 103 ? -1.038 28.817 14.311 1.00 39.88 103 ILE A CA 1
ATOM 788 C C . ILE A 1 103 ? -2.217 29.030 15.253 1.00 39.88 103 ILE A C 1
ATOM 790 O O . ILE A 1 103 ? -3.278 28.423 14.979 1.00 39.88 103 ILE A O 1
#

InterPro domains:
  IPR036397 Ribonuclease H superfamily [G3DSA:3.30.420.10] (1-98)

Organism: NCBI:txid157072

Foldseek 3Di:
DFPPDQDDDFQWDFFFACPDDPVHHGGDTDIDHDDDALVNVLCCCQVRRLVSCVVRPDLPAQEEEDEDEPDPSLVSDALVSQQVSRDPSNRGYHYDYDDPPPD

Nearest PDB structures (foldseek):
  3h5l-assembly1_A  TM=4.813E-01  e=2.083E+00  Ruegeria pomeroyi
  9itd-assembly2_C  TM=3.767E-01  e=2.727E+00  Homo sapiens
  1a4i-assembly1_A  TM=3.999E-01  e=3.337E+00  Homo sapiens
  8vun-assembly1_C  TM=4.175E-01  e=4.084E+00  Homo sapiens
  9isr-assembly2_C  TM=3.917E-01  e=4.673E+00  Homo sapiens

Secondary structure (DSSP, 8-state):
---S-------EEEEE-SS-BTTB-TT-EEEEEPP--HHHHHHHIIIIIHHHHHHHS-TT-SEEEEEE---GGGGG--HHHHHHT--TTS-EEEEEE------

pLDDT: mean 87.09, std 13.35, range [35.06, 97.06]

Mean predicted aligned error: 6.43 Å

Radius of gyration: 18.02 Å; Cα contacts (8 Å, |Δi|>4): 139; chains: 1; bounding box: 48×43×42 Å

Solvent-accessible surface area (backbone atoms only — not comparable to full-atom values): 6388 Å² total; per-residue (Å²): 134,75,87,87,76,67,83,87,81,84,60,64,41,79,41,57,32,91,56,65,48,100,91,41,52,55,60,44,77,37,84,39,83,43,86,78,40,36,66,59,43,37,48,45,44,61,72,44,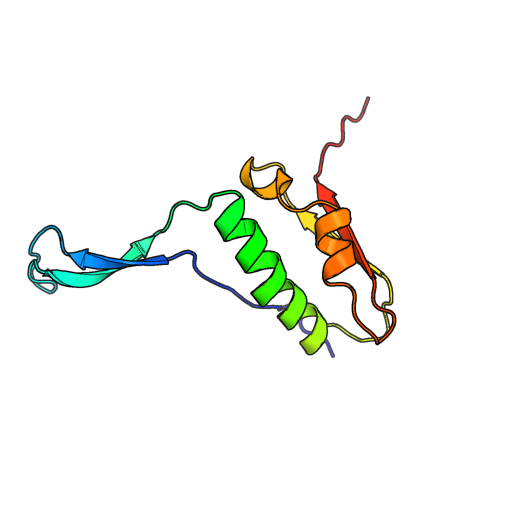51,48,50,30,42,70,72,56,49,69,88,86,55,48,68,46,74,52,76,46,67,76,52,79,36,49,72,54,57,36,49,71,59,29,53,75,69,40,48,95,88,60,39,40,42,38,54,41,68,70,76,79,79,86,125

Sequence (103 aa):
MFDGKIGMWPAVKYLPAARSSRNRPAGTIVTTLANVDATLYRDYVVTRVISAIMEKFPNTHKHIILKQDNATPHAAITDKVMAHVSTTDGTSFFAASHLTAQI